Protein AF-A0A3E0TZS4-F1 (afdb_monomer)

Solvent-accessible surface area (backbone atoms only — not comparable to full-atom values): 6288 Å² total; per-residue (Å²): 99,30,37,34,37,44,27,25,54,72,59,55,39,90,88,15,68,65,56,54,51,42,74,77,33,94,75,47,48,69,47,73,51,48,46,62,90,61,53,58,61,57,46,39,59,64,45,44,56,55,62,71,73,48,84,40,50,31,39,35,39,37,58,39,62,57,55,69,70,67,77,52,57,72,66,58,50,52,50,21,49,51,52,38,44,51,54,33,48,73,70,76,24,46,68,41,80,47,76,57,81,61,79,87,55,71,77,72,92,123

Foldseek 3Di:
DEEEELEEPQQPDDVHVQVVVCVVDPPYHYDYDYYHPDDLQVSLVVCLVVLQPDPGQEYEYHCLVVVVVVPDDPVSNVVSVVSSCVSNVVNNHHYHYDNDPPPVDDPPPD

Sequence (110 aa):
MEVLFLGLSVTEQRDSYVQFLGELTHNIKFNSVAVGGIHPNVASVLFFREISSSTADIVVIEWSTSAFRNWFSRKQYIHALLLAIGHIVRFGKVPVILDLPRLDVCPSED

Nearest PDB structures (foldseek):
  1jrl-assembly1_A  TM=8.583E-01  e=1.097E-04  Escherichia coli
  5tic-assembly1_A  TM=8.711E-01  e=1.730E-04  Escherichia coli
  1j00-assembly1_A  TM=8.158E-01  e=1.970E-04  Escherichia coli
  3hp4-assembly1_A  TM=8.394E-01  e=4.897E-04  Pseudoalteromonas sp. 643A
  4jgg-assembly2_B  TM=8.469E-01  e=1.387E-03  Pseudomonas aeruginosa PAO1

Organism: NCBI:txid1655234

Secondary structure (DSSP, 8-state):
-EEEEEESHHHHSTT-HHHHHHHH-SS-EEEEEE-TT--HHHHHHHHHHHHHH---SEEEE--HHHHHTT-S-HHHHHHHHHHHHHHHHHTT-EEEE-----TTS-----

Radius of gyration: 14.02 Å; Cα contacts (8 Å, |Δi|>4): 169; chains: 1; bounding box: 34×24×42 Å

Structure (mmCIF, N/CA/C/O backbone):
data_AF-A0A3E0TZS4-F1
#
_entry.id   AF-A0A3E0TZS4-F1
#
loop_
_atom_site.group_PDB
_atom_site.id
_atom_site.type_symbol
_atom_site.label_atom_id
_atom_site.label_alt_id
_atom_site.label_comp_id
_atom_site.label_asym_id
_atom_site.label_entity_id
_atom_site.label_seq_id
_atom_site.pdbx_PDB_ins_code
_atom_site.Cartn_x
_atom_site.Cartn_y
_atom_site.Cartn_z
_atom_site.occupancy
_atom_site.B_iso_or_equiv
_atom_site.auth_seq_id
_atom_site.auth_comp_id
_atom_site.auth_asym_id
_atom_site.auth_atom_id
_atom_site.pdbx_PDB_model_num
ATOM 1 N N . MET A 1 1 ? -12.370 1.132 12.558 1.00 90.50 1 MET A N 1
ATOM 2 C CA . MET A 1 1 ? -11.314 0.454 11.788 1.00 90.50 1 MET A CA 1
ATOM 3 C C . MET A 1 1 ? -10.682 1.478 10.871 1.00 90.50 1 MET A C 1
ATOM 5 O O . MET A 1 1 ? -11.415 2.225 10.223 1.00 90.50 1 MET A O 1
ATOM 9 N N . GLU A 1 2 ? -9.359 1.541 10.847 1.00 95.44 2 GLU A N 1
ATOM 10 C CA . GLU A 1 2 ? -8.609 2.468 10.002 1.00 95.44 2 GLU A CA 1
ATOM 11 C C . GLU A 1 2 ? -7.636 1.703 9.103 1.00 95.44 2 GLU A C 1
ATOM 13 O O . GLU A 1 2 ? -6.984 0.749 9.527 1.00 95.44 2 GLU A O 1
ATOM 18 N N . VAL A 1 3 ? -7.573 2.110 7.839 1.00 96.31 3 VAL A N 1
ATOM 19 C CA . VAL A 1 3 ? -6.775 1.459 6.803 1.00 96.31 3 VAL A CA 1
ATOM 20 C C . VAL A 1 3 ? -5.838 2.496 6.196 1.00 96.31 3 VAL A C 1
ATOM 22 O O . VAL A 1 3 ? -6.267 3.583 5.805 1.00 96.31 3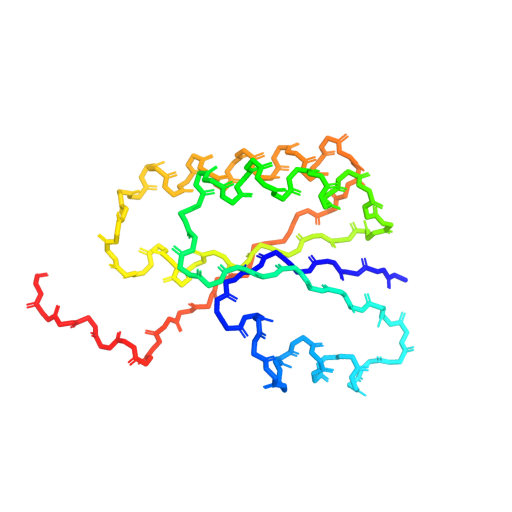 VAL A O 1
ATOM 25 N N . LEU A 1 4 ? -4.553 2.159 6.120 1.00 95.12 4 LEU A N 1
ATOM 26 C CA . LEU A 1 4 ? -3.519 2.975 5.493 1.00 95.12 4 LEU A CA 1
ATOM 27 C C . LEU A 1 4 ? -3.089 2.340 4.172 1.00 95.12 4 LEU A C 1
ATOM 29 O O . LEU A 1 4 ? -2.581 1.224 4.164 1.00 95.12 4 LEU A O 1
ATOM 33 N N . PHE A 1 5 ? -3.227 3.063 3.069 1.00 93.56 5 PHE A N 1
ATOM 34 C CA . PHE A 1 5 ? -2.666 2.684 1.778 1.00 93.56 5 PHE A CA 1
ATOM 35 C C . PHE A 1 5 ? -1.262 3.266 1.617 1.00 93.56 5 PHE A C 1
ATOM 37 O O . PHE A 1 5 ? -1.062 4.471 1.758 1.00 93.56 5 PHE A O 1
ATOM 44 N N . LEU A 1 6 ? -0.300 2.407 1.295 1.00 91.12 6 LEU A N 1
ATOM 45 C CA . LEU A 1 6 ? 1.056 2.755 0.890 1.00 91.12 6 LEU A CA 1
ATOM 46 C C . LEU A 1 6 ? 1.190 2.448 -0.596 1.00 91.12 6 LEU A C 1
ATOM 48 O O . LEU A 1 6 ? 1.382 1.292 -0.981 1.00 91.12 6 LEU A O 1
ATOM 52 N N . GLY A 1 7 ? 1.065 3.474 -1.427 1.00 87.81 7 GLY A N 1
ATOM 53 C CA . GLY A 1 7 ? 0.966 3.294 -2.872 1.00 87.81 7 GLY A CA 1
ATOM 54 C C . GLY A 1 7 ? 1.894 4.182 -3.683 1.00 87.81 7 GLY A C 1
ATOM 55 O O . GLY A 1 7 ? 2.788 4.854 -3.163 1.00 87.81 7 GLY A O 1
ATOM 56 N N . LEU A 1 8 ? 1.676 4.163 -4.994 1.00 80.44 8 LEU A N 1
ATOM 57 C CA . LEU A 1 8 ? 2.419 4.962 -5.971 1.00 80.44 8 LEU A CA 1
ATOM 58 C C . LEU A 1 8 ? 1.471 5.947 -6.667 1.00 80.44 8 LEU A C 1
ATOM 60 O O . LEU A 1 8 ? 0.451 6.344 -6.116 1.00 80.44 8 LEU A O 1
ATOM 64 N N . SER A 1 9 ? 1.761 6.298 -7.920 1.00 72.69 9 SER A N 1
ATOM 65 C CA . SER A 1 9 ? 0.996 7.267 -8.707 1.00 72.69 9 SER A CA 1
ATOM 66 C C . SER A 1 9 ? -0.513 6.998 -8.772 1.00 72.69 9 SER A C 1
ATOM 68 O O . SER A 1 9 ? -1.271 7.952 -8.831 1.00 72.69 9 SER A O 1
ATOM 70 N N . VAL A 1 10 ? -0.969 5.738 -8.764 1.00 71.06 10 VAL A N 1
ATOM 71 C CA . VAL A 1 10 ? -2.412 5.404 -8.820 1.00 71.06 10 VAL A CA 1
ATOM 72 C C . VAL A 1 10 ? -3.114 5.741 -7.502 1.00 71.06 10 VAL A C 1
ATOM 74 O O . VAL A 1 10 ? -4.267 6.161 -7.484 1.00 71.06 10 VAL A O 1
ATOM 77 N N . THR A 1 11 ? -2.394 5.596 -6.394 1.00 72.38 11 THR A N 1
ATOM 78 C CA . THR A 1 11 ? -2.885 5.914 -5.053 1.00 72.38 11 THR A CA 1
ATOM 79 C C . THR A 1 11 ? -2.824 7.429 -4.768 1.00 72.38 11 THR A C 1
ATOM 81 O O . THR A 1 11 ? -3.615 7.930 -3.977 1.00 72.38 11 THR A O 1
ATOM 84 N N . GLU A 1 12 ? -1.934 8.172 -5.441 1.00 71.31 12 GLU A N 1
ATOM 85 C CA . GLU A 1 12 ? -1.722 9.626 -5.269 1.00 71.31 12 GLU A CA 1
ATOM 86 C C . GLU A 1 12 ? -2.753 10.517 -5.997 1.00 71.31 12 GLU A C 1
ATOM 88 O O . GLU A 1 12 ? -2.853 11.708 -5.711 1.00 71.31 12 GLU A O 1
ATOM 93 N N . GLN A 1 13 ? -3.507 9.981 -6.961 1.00 68.25 13 GLN A N 1
ATOM 94 C CA . GLN A 1 13 ? -4.357 10.793 -7.840 1.00 68.25 13 GLN A CA 1
ATOM 95 C C . GLN A 1 13 ? -5.469 11.558 -7.097 1.00 68.25 13 GLN A C 1
ATOM 97 O O . GLN A 1 13 ? -6.067 11.068 -6.140 1.00 68.25 13 GLN A O 1
ATOM 102 N N . ARG A 1 14 ? -5.787 12.766 -7.590 1.00 59.69 14 ARG A N 1
ATOM 103 C CA . ARG A 1 14 ? -7.065 13.436 -7.294 1.00 59.69 14 ARG A CA 1
ATOM 104 C C . ARG A 1 14 ? -8.182 12.511 -7.784 1.00 59.69 14 ARG A C 1
ATOM 106 O O . ARG A 1 14 ? -8.077 12.022 -8.905 1.00 59.69 14 ARG A O 1
ATOM 113 N N . ASP A 1 15 ? -9.183 12.253 -6.947 1.00 69.44 15 ASP A N 1
ATOM 114 C CA . ASP A 1 15 ? -10.221 11.238 -7.187 1.00 69.44 15 ASP A CA 1
ATO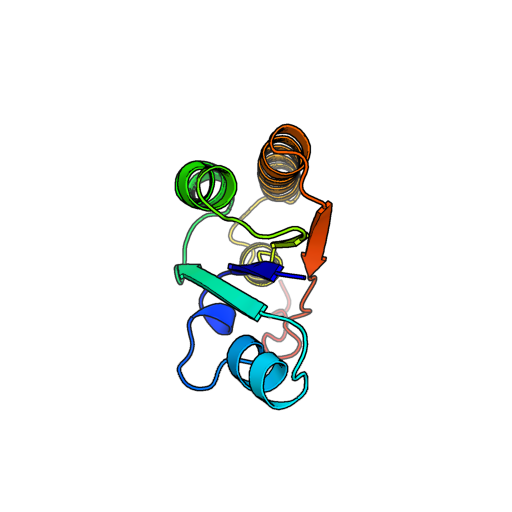M 115 C C . ASP A 1 15 ? -9.670 9.798 -7.237 1.00 69.44 15 ASP A C 1
ATOM 117 O O . ASP A 1 15 ? -10.098 8.966 -8.039 1.00 69.44 15 ASP A O 1
ATOM 121 N N . SER A 1 16 ? -8.690 9.483 -6.379 1.00 78.38 16 SER A N 1
ATOM 122 C CA . SER A 1 16 ? -8.167 8.118 -6.273 1.00 78.38 16 SER A CA 1
ATOM 123 C C . SER A 1 16 ? -9.240 7.127 -5.815 1.00 78.38 16 SER A C 1
ATOM 125 O O . SER A 1 16 ? -10.199 7.462 -5.114 1.00 78.38 16 SER A O 1
ATOM 127 N N . TYR A 1 17 ? -9.026 5.850 -6.136 1.00 84.38 17 TYR A N 1
ATOM 128 C CA . TYR A 1 17 ? -9.889 4.765 -5.667 1.00 84.38 17 TYR A CA 1
ATOM 129 C C . TYR A 1 17 ? -9.998 4.719 -4.130 1.00 84.38 17 TYR A C 1
ATOM 131 O O . TYR A 1 17 ? -11.018 4.286 -3.606 1.00 84.38 17 TYR A O 1
ATOM 139 N N . VAL A 1 18 ? -8.983 5.197 -3.397 1.00 87.62 18 VAL A N 1
ATOM 140 C CA . VAL A 1 18 ? -9.002 5.292 -1.926 1.00 87.62 18 VAL A CA 1
ATOM 141 C C . VAL A 1 18 ? -10.052 6.305 -1.464 1.00 87.62 18 VAL A C 1
ATOM 143 O O . VAL A 1 18 ? -10.799 6.025 -0.526 1.00 87.62 18 VAL A O 1
ATOM 146 N N . GLN A 1 19 ? -10.153 7.455 -2.134 1.00 84.38 19 GLN A N 1
ATOM 147 C CA . GLN A 1 19 ? -11.181 8.451 -1.834 1.00 84.38 19 GLN A CA 1
ATOM 148 C C . GLN A 1 19 ? -12.580 7.884 -2.101 1.00 84.38 19 GLN A C 1
ATOM 150 O O . GLN A 1 19 ? -13.450 7.969 -1.236 1.00 84.38 19 GLN A O 1
ATOM 155 N N . PHE A 1 20 ? -12.762 7.211 -3.241 1.00 87.75 20 PHE A N 1
ATOM 156 C CA . PHE A 1 20 ? -14.028 6.564 -3.589 1.00 87.75 20 PHE A CA 1
ATOM 157 C C . PHE A 1 20 ? -14.432 5.466 -2.586 1.00 87.75 20 PHE A C 1
ATOM 159 O O . PHE A 1 20 ? -15.600 5.349 -2.221 1.00 87.75 20 PHE A O 1
ATOM 166 N N . LEU A 1 21 ? -13.473 4.692 -2.061 1.00 88.56 21 LEU A N 1
ATOM 167 C CA . LEU A 1 21 ? -13.738 3.735 -0.978 1.00 88.56 21 LEU A CA 1
ATOM 168 C C . LEU A 1 21 ? -14.261 4.429 0.290 1.00 88.56 21 LEU A C 1
ATOM 170 O O . LEU A 1 21 ? -15.160 3.902 0.949 1.00 88.56 21 LEU A O 1
ATOM 174 N N . GLY A 1 22 ? -13.738 5.612 0.618 1.00 88.06 22 GLY A N 1
ATOM 175 C CA . GLY A 1 22 ? -14.232 6.430 1.730 1.00 88.06 22 GLY A CA 1
ATOM 176 C C . GLY A 1 22 ? -15.664 6.925 1.538 1.00 88.06 22 GLY A C 1
ATOM 177 O O . GLY A 1 22 ? -16.405 7.031 2.510 1.00 88.06 22 GLY A O 1
ATOM 178 N N . GLU A 1 23 ? -16.083 7.171 0.299 1.00 88.44 23 GLU A N 1
ATOM 179 C CA . GLU A 1 23 ? -17.466 7.541 -0.020 1.00 88.44 23 GLU A CA 1
ATOM 180 C C . GLU A 1 23 ? -18.420 6.342 0.081 1.00 88.44 23 GLU A C 1
ATOM 182 O O . GLU A 1 23 ? -19.553 6.488 0.541 1.00 88.44 23 GLU A O 1
ATOM 187 N N . LEU A 1 24 ? -17.956 5.146 -0.301 1.00 90.75 24 LEU A N 1
ATOM 188 C CA . LEU A 1 24 ? -18.748 3.912 -0.272 1.00 90.75 24 LEU A CA 1
ATOM 189 C C . LEU A 1 24 ? -18.899 3.295 1.121 1.00 90.75 24 LEU A C 1
ATOM 191 O O . LEU A 1 24 ? -19.824 2.511 1.346 1.00 90.75 24 LEU A O 1
ATOM 195 N N . THR A 1 25 ? -17.992 3.591 2.052 1.00 88.31 25 THR A N 1
ATOM 196 C CA . THR A 1 25 ? -18.037 3.012 3.398 1.00 88.31 25 THR A CA 1
ATOM 197 C C . THR A 1 25 ? -18.059 4.098 4.465 1.00 88.31 25 THR A C 1
ATOM 199 O O . THR A 1 25 ? -17.166 4.931 4.543 1.00 88.31 25 THR A O 1
ATOM 202 N N . HIS A 1 26 ? -19.053 4.058 5.350 1.00 83.56 26 HIS A N 1
ATOM 203 C CA . HIS A 1 26 ? -19.220 5.090 6.380 1.00 83.56 26 HIS A CA 1
ATOM 204 C C . HIS A 1 26 ? -18.515 4.774 7.712 1.00 83.56 26 HIS A C 1
ATOM 206 O O . HIS A 1 26 ? -18.381 5.649 8.561 1.00 83.56 26 HIS A O 1
ATOM 212 N N . ASN A 1 27 ? -18.043 3.535 7.902 1.00 89.62 27 ASN A N 1
ATOM 213 C CA . ASN A 1 27 ? -17.508 3.047 9.185 1.00 89.62 27 ASN A CA 1
ATOM 214 C C . ASN A 1 27 ? -15.996 2.762 9.154 1.00 89.62 27 ASN A C 1
ATOM 216 O O . ASN A 1 27 ? -15.425 2.300 10.148 1.00 89.62 27 ASN A O 1
ATOM 220 N N . ILE A 1 28 ? -15.357 2.978 8.003 1.00 93.06 28 ILE A N 1
ATOM 221 C CA . ILE A 1 28 ? -13.942 2.688 7.781 1.00 93.06 28 ILE A CA 1
ATOM 222 C C . ILE A 1 28 ? -13.257 3.992 7.406 1.00 93.06 28 ILE A C 1
ATOM 224 O O . ILE A 1 28 ? -13.665 4.676 6.472 1.00 93.06 28 ILE A O 1
ATOM 228 N N . LYS A 1 29 ? -12.207 4.338 8.149 1.00 92.75 29 LYS A N 1
ATOM 229 C CA . LYS A 1 29 ? -11.373 5.491 7.827 1.00 92.75 29 LYS A CA 1
ATOM 230 C C . LYS A 1 29 ? -10.246 5.038 6.908 1.00 92.75 29 LYS A C 1
ATOM 232 O O . LYS A 1 29 ? -9.449 4.186 7.295 1.00 92.75 29 LYS A O 1
ATOM 237 N N . PHE A 1 30 ? -10.167 5.621 5.721 1.00 92.81 30 PHE A N 1
ATOM 238 C CA . PHE A 1 30 ? -9.077 5.373 4.785 1.00 92.81 30 PHE A CA 1
ATOM 239 C C . PHE A 1 30 ? -8.117 6.555 4.767 1.00 92.81 30 PHE A C 1
ATOM 241 O O . PHE A 1 30 ? -8.538 7.702 4.646 1.00 92.81 30 PHE A O 1
ATOM 248 N N . ASN A 1 31 ? -6.824 6.266 4.862 1.00 91.62 31 ASN A N 1
ATOM 249 C CA . ASN A 1 31 ? -5.763 7.229 4.596 1.00 91.62 31 ASN A CA 1
ATOM 250 C C . ASN A 1 31 ? -4.835 6.639 3.546 1.00 91.62 31 ASN A C 1
ATOM 252 O O . ASN A 1 31 ? -4.694 5.421 3.441 1.00 91.62 31 ASN A O 1
ATOM 256 N N . SER A 1 32 ? -4.153 7.500 2.810 1.00 91.12 32 SER A N 1
ATOM 257 C CA . SER A 1 32 ? -3.189 7.079 1.807 1.00 91.12 32 SER A CA 1
ATOM 258 C C . SER A 1 32 ? -1.945 7.940 1.877 1.00 91.12 32 SER A C 1
ATOM 260 O O . SER A 1 32 ? -2.034 9.164 1.951 1.00 91.12 32 SER A O 1
ATOM 262 N N . VAL A 1 33 ? -0.790 7.293 1.790 1.00 89.81 33 VAL A N 1
ATOM 263 C CA . VAL A 1 33 ? 0.479 7.940 1.486 1.00 89.81 33 VAL A CA 1
ATOM 264 C C . VAL A 1 33 ? 0.981 7.321 0.196 1.00 89.81 33 VAL A C 1
ATOM 266 O O . VAL A 1 33 ? 1.111 6.101 0.074 1.00 89.81 33 VAL A O 1
ATOM 269 N N . ALA A 1 34 ? 1.231 8.173 -0.786 1.00 86.88 34 ALA A N 1
AT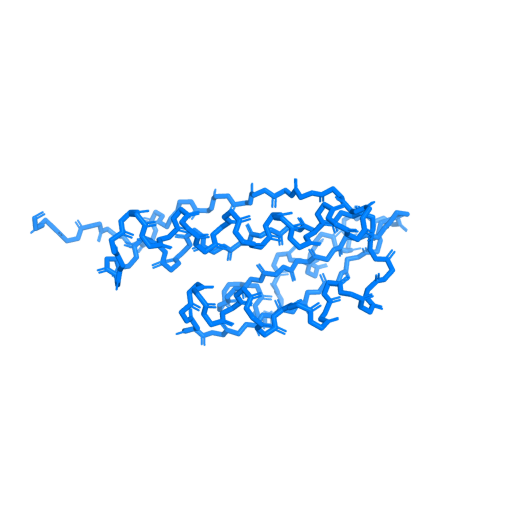OM 270 C CA . ALA A 1 34 ? 1.638 7.743 -2.102 1.00 86.88 34 ALA A CA 1
ATOM 271 C C . ALA A 1 34 ? 2.753 8.629 -2.635 1.00 86.88 34 ALA A C 1
ATOM 273 O O . ALA A 1 34 ? 2.760 9.836 -2.402 1.00 86.88 34 ALA A O 1
ATOM 274 N N . VAL A 1 35 ? 3.707 8.006 -3.324 1.00 83.56 35 VAL A N 1
ATOM 275 C CA . VAL A 1 35 ? 4.810 8.711 -3.979 1.00 83.56 35 VAL A CA 1
ATOM 276 C C . VAL A 1 35 ? 4.965 8.147 -5.384 1.00 83.56 35 VAL A C 1
ATOM 278 O O . VAL A 1 35 ? 5.377 6.999 -5.565 1.00 83.56 35 VAL A O 1
ATOM 281 N N . GLY A 1 36 ? 4.623 8.933 -6.402 1.00 79.94 36 GLY A N 1
ATOM 282 C CA . GLY A 1 36 ? 4.820 8.538 -7.791 1.00 79.94 36 GLY A CA 1
ATOM 283 C C . GLY A 1 36 ? 6.284 8.234 -8.137 1.00 79.94 36 GLY A C 1
ATOM 284 O O . GLY A 1 36 ? 7.197 8.961 -7.759 1.00 79.94 36 GLY A O 1
ATOM 285 N N . GLY A 1 37 ? 6.517 7.145 -8.880 1.00 74.50 37 GLY A N 1
ATOM 286 C CA . GLY A 1 37 ? 7.843 6.797 -9.414 1.00 74.50 37 GLY A CA 1
ATOM 287 C C . GLY A 1 37 ? 8.882 6.318 -8.390 1.00 74.50 37 GLY A C 1
ATOM 288 O O . GLY A 1 37 ? 10.034 6.101 -8.763 1.00 74.50 37 GLY A O 1
ATOM 289 N N . ILE A 1 38 ? 8.511 6.129 -7.120 1.00 77.81 38 ILE A N 1
ATOM 290 C CA . ILE A 1 38 ? 9.448 5.671 -6.089 1.00 77.81 38 ILE A CA 1
ATOM 291 C C . ILE A 1 38 ? 9.854 4.201 -6.277 1.00 77.81 38 ILE A C 1
ATOM 293 O O . ILE A 1 38 ? 9.051 3.336 -6.631 1.00 77.81 38 ILE A O 1
ATOM 297 N N . HIS A 1 39 ? 11.120 3.905 -5.984 1.00 78.44 39 HIS A N 1
ATOM 298 C CA . HIS A 1 39 ? 11.643 2.542 -5.951 1.00 78.44 39 HIS A CA 1
ATOM 299 C C . HIS A 1 39 ? 11.114 1.786 -4.707 1.00 78.44 39 HIS A C 1
ATOM 301 O O . HIS A 1 39 ? 11.243 2.313 -3.602 1.00 78.44 39 HIS A O 1
ATOM 307 N N . PRO A 1 40 ? 10.656 0.518 -4.810 1.00 78.62 40 PRO A N 1
ATOM 308 C CA . PRO A 1 40 ? 10.165 -0.278 -3.671 1.00 78.62 40 PRO A CA 1
ATOM 309 C C . PRO A 1 40 ? 11.092 -0.333 -2.439 1.00 78.62 40 PRO A C 1
ATOM 311 O O . PRO A 1 40 ? 10.648 -0.119 -1.317 1.00 78.62 40 PRO A O 1
ATOM 314 N N . ASN A 1 41 ? 12.402 -0.552 -2.618 1.00 79.62 41 ASN A N 1
ATOM 315 C CA . ASN A 1 41 ? 13.379 -0.454 -1.523 1.00 79.62 41 ASN A CA 1
ATOM 316 C C . ASN A 1 41 ? 13.360 0.913 -0.814 1.00 79.62 41 ASN A C 1
ATOM 318 O O . ASN A 1 41 ? 13.400 0.967 0.409 1.00 79.62 41 ASN A O 1
ATOM 322 N N . VAL A 1 42 ? 13.269 2.017 -1.559 1.00 82.31 42 VAL A N 1
ATOM 323 C CA . VAL A 1 42 ? 13.218 3.365 -0.970 1.00 82.31 42 VAL A CA 1
ATOM 324 C C . VAL A 1 42 ? 11.877 3.577 -0.268 1.00 82.31 42 VAL A C 1
ATOM 326 O O . VAL A 1 42 ? 11.848 4.061 0.860 1.00 82.31 42 VAL A O 1
ATOM 329 N N . ALA A 1 43 ? 10.782 3.128 -0.885 1.00 82.81 43 ALA A N 1
ATOM 330 C CA . ALA A 1 43 ? 9.449 3.133 -0.294 1.00 82.81 43 ALA A CA 1
ATOM 331 C C . ALA A 1 43 ? 9.414 2.400 1.057 1.00 82.81 43 ALA A C 1
ATOM 333 O O . ALA A 1 43 ? 8.883 2.940 2.024 1.00 82.81 43 ALA A O 1
ATOM 334 N N . SER A 1 44 ? 10.050 1.227 1.169 1.00 79.88 44 SER A N 1
ATOM 335 C CA . SER A 1 44 ? 10.102 0.474 2.434 1.00 79.88 44 SER A CA 1
ATOM 336 C C . SER A 1 44 ? 10.772 1.227 3.584 1.00 79.88 44 SER A C 1
ATOM 338 O O . SER A 1 44 ? 10.382 1.041 4.735 1.00 79.88 44 SER A O 1
ATOM 340 N N . VAL A 1 45 ? 11.718 2.120 3.280 1.00 83.56 45 VAL A N 1
ATOM 341 C CA . VAL A 1 45 ? 12.377 2.967 4.280 1.00 83.56 45 VAL A CA 1
ATOM 342 C C . VAL A 1 45 ? 11.548 4.217 4.569 1.00 83.56 45 VAL A C 1
ATOM 344 O O . VAL A 1 45 ? 11.331 4.546 5.732 1.00 83.56 45 VAL A O 1
ATOM 347 N N . LEU A 1 46 ? 11.055 4.908 3.536 1.00 83.25 46 LEU A N 1
ATOM 348 C CA . LEU A 1 46 ? 10.284 6.145 3.712 1.00 83.25 46 LEU A CA 1
ATOM 349 C C . LEU A 1 46 ? 8.978 5.908 4.467 1.00 83.25 46 LEU A C 1
ATOM 351 O O . LEU A 1 46 ? 8.645 6.657 5.386 1.00 83.25 46 LEU A O 1
ATOM 355 N N . PHE A 1 47 ? 8.263 4.838 4.129 1.00 85.25 47 PHE A N 1
ATOM 356 C CA . PHE A 1 47 ? 6.983 4.539 4.755 1.00 85.25 47 PHE A CA 1
ATOM 357 C C . PHE A 1 47 ? 7.118 3.957 6.162 1.00 85.25 47 PHE A C 1
ATOM 359 O O . PHE A 1 47 ? 6.109 3.810 6.845 1.00 85.25 47 PHE A O 1
ATOM 366 N N . PHE A 1 48 ? 8.336 3.693 6.653 1.00 86.56 48 PHE A N 1
ATOM 367 C CA . PHE A 1 48 ? 8.543 3.266 8.037 1.00 86.56 48 PHE A CA 1
ATOM 368 C C . PHE A 1 48 ? 7.9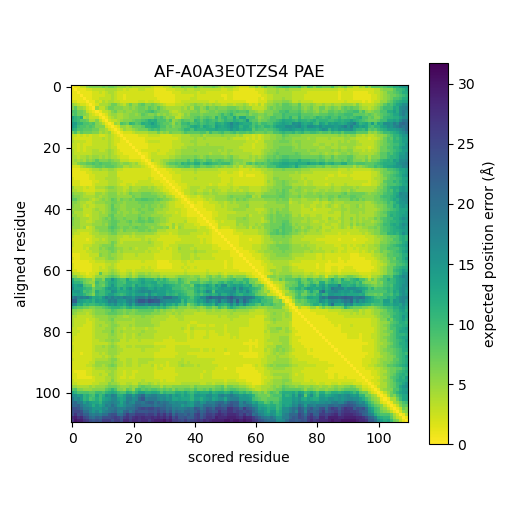38 4.258 9.034 1.00 86.56 48 PHE A C 1
ATOM 370 O O . PHE A 1 48 ? 7.241 3.854 9.966 1.00 86.56 48 PHE A O 1
ATOM 377 N N . ARG A 1 49 ? 8.173 5.559 8.816 1.00 88.00 49 ARG A N 1
ATOM 378 C CA . ARG A 1 49 ? 7.625 6.609 9.678 1.00 88.00 49 ARG A CA 1
ATOM 379 C C . ARG A 1 49 ? 6.102 6.568 9.658 1.00 88.00 49 ARG A C 1
ATOM 381 O O . ARG A 1 49 ? 5.510 6.476 10.728 1.00 88.00 49 ARG A O 1
ATOM 388 N N . GLU A 1 50 ? 5.510 6.522 8.469 1.00 91.38 50 GLU A N 1
ATOM 389 C CA . GLU A 1 50 ? 4.057 6.474 8.277 1.00 91.38 50 GLU A CA 1
ATOM 390 C C . GLU A 1 50 ? 3.425 5.255 8.954 1.00 91.38 50 GLU A C 1
ATOM 392 O O . GLU A 1 50 ? 2.455 5.390 9.696 1.00 91.38 50 GLU A O 1
ATOM 397 N N . ILE A 1 51 ? 4.019 4.068 8.796 1.00 91.62 51 ILE A N 1
ATOM 398 C CA . ILE A 1 51 ? 3.565 2.843 9.469 1.00 91.62 51 ILE A CA 1
ATOM 399 C C . ILE A 1 51 ? 3.659 3.002 10.993 1.00 91.62 51 ILE A C 1
ATOM 401 O O . ILE A 1 51 ? 2.754 2.576 11.711 1.00 91.62 51 ILE A O 1
ATOM 405 N N . SER A 1 52 ? 4.743 3.592 11.503 1.00 91.69 52 SER A N 1
ATOM 406 C CA . SER A 1 52 ? 4.977 3.718 12.946 1.00 91.69 52 SER A CA 1
ATOM 407 C C . SER A 1 52 ? 4.065 4.742 13.629 1.00 91.69 52 SER A C 1
ATOM 409 O O . SER A 1 52 ? 3.634 4.505 14.754 1.00 91.69 52 SER A O 1
ATOM 411 N N . SER A 1 53 ? 3.738 5.852 12.958 1.00 92.06 53 SER A N 1
ATOM 412 C CA . SER A 1 53 ? 2.897 6.923 13.506 1.00 92.06 53 SER A CA 1
ATOM 413 C C . SER A 1 53 ? 1.412 6.762 13.195 1.00 92.06 53 SER A C 1
ATOM 415 O O . SER A 1 53 ? 0.593 7.483 13.757 1.00 92.06 53 SER A O 1
ATOM 417 N N . SER A 1 54 ? 1.054 5.851 12.290 1.00 93.12 54 SER A N 1
ATOM 418 C CA . SER A 1 54 ? -0.336 5.612 11.919 1.00 93.12 54 SER A CA 1
ATOM 419 C C . SER A 1 54 ? -1.099 4.834 12.993 1.00 93.12 54 SER A C 1
ATOM 421 O O . SER A 1 54 ? -0.604 3.848 13.550 1.00 93.12 54 SER A O 1
ATOM 423 N N . THR A 1 55 ? -2.348 5.250 13.204 1.00 94.81 55 THR A N 1
ATOM 424 C CA . THR A 1 55 ? -3.381 4.561 13.989 1.00 94.81 55 THR A CA 1
ATOM 425 C C . THR A 1 55 ? -4.090 3.451 13.208 1.00 94.81 55 THR A C 1
ATOM 427 O O . THR A 1 55 ? -4.995 2.825 13.747 1.00 94.81 55 THR A O 1
ATOM 430 N N . ALA A 1 56 ? -3.699 3.193 11.955 1.00 96.38 56 ALA A N 1
ATOM 431 C CA . ALA A 1 56 ? -4.326 2.179 11.116 1.00 96.38 56 ALA A CA 1
ATOM 432 C C . ALA A 1 56 ? -4.150 0.758 11.669 1.00 96.38 56 ALA A C 1
ATOM 434 O O . ALA A 1 56 ? -3.048 0.358 12.044 1.00 96.38 56 ALA A O 1
ATOM 435 N N . ASP A 1 57 ? -5.232 -0.015 11.627 1.00 96.56 57 ASP A N 1
ATOM 436 C CA . ASP A 1 57 ? -5.263 -1.441 11.964 1.00 96.56 57 ASP A CA 1
ATOM 437 C C . ASP A 1 57 ? -4.700 -2.286 10.810 1.00 96.56 57 ASP A C 1
ATOM 439 O O . ASP A 1 57 ? -4.061 -3.321 11.013 1.00 96.56 57 ASP A O 1
ATOM 443 N N . ILE A 1 58 ? -4.939 -1.826 9.578 1.00 97.31 58 ILE A N 1
ATOM 444 C CA . ILE A 1 58 ? -4.578 -2.504 8.333 1.00 97.31 58 ILE A CA 1
ATOM 445 C C . ILE A 1 58 ? -3.691 -1.579 7.504 1.00 97.31 58 ILE A C 1
ATOM 447 O O . ILE A 1 58 ? -3.988 -0.395 7.343 1.00 97.31 58 ILE A O 1
ATOM 451 N N . VAL A 1 59 ? -2.623 -2.130 6.930 1.00 96.69 59 VAL A N 1
ATOM 452 C CA . VAL A 1 59 ? -1.765 -1.423 5.976 1.00 96.69 59 VAL A CA 1
ATOM 453 C C . VAL A 1 59 ? -1.789 -2.158 4.645 1.00 96.69 59 VAL A C 1
ATOM 455 O O . VAL A 1 59 ? -1.362 -3.308 4.556 1.00 96.69 59 VAL A O 1
ATOM 458 N N . VAL A 1 60 ? -2.278 -1.483 3.611 1.00 94.56 60 VAL A N 1
ATOM 459 C CA . VAL A 1 60 ? -2.335 -1.983 2.240 1.00 94.56 60 VAL A CA 1
ATOM 460 C C . VAL A 1 60 ? -1.098 -1.514 1.481 1.00 94.56 60 VAL A C 1
ATOM 462 O O . VAL A 1 60 ? -0.815 -0.321 1.431 1.00 94.56 60 VAL A O 1
ATOM 465 N N . ILE A 1 61 ? -0.370 -2.442 0.867 1.00 91.75 61 ILE A N 1
ATOM 466 C CA . ILE A 1 61 ? 0.796 -2.174 0.024 1.00 91.75 61 ILE A CA 1
ATOM 467 C C . ILE A 1 61 ? 0.372 -2.285 -1.446 1.00 91.75 61 ILE A C 1
ATOM 469 O O . ILE A 1 61 ? 0.089 -3.384 -1.921 1.00 91.75 61 ILE A O 1
ATOM 473 N N . GLU A 1 62 ? 0.371 -1.166 -2.171 1.00 88.31 62 GLU A N 1
ATOM 474 C CA . GLU A 1 62 ? 0.103 -1.087 -3.618 1.00 88.31 62 GLU A CA 1
ATOM 475 C C . GLU A 1 62 ? 1.402 -0.744 -4.361 1.00 88.31 62 GLU A C 1
ATOM 477 O O . GLU A 1 62 ? 1.625 0.384 -4.787 1.00 88.31 62 GLU A O 1
ATOM 482 N N . TRP A 1 63 ? 2.334 -1.698 -4.447 1.00 81.81 63 TRP A N 1
ATOM 483 C CA . TRP A 1 63 ? 3.622 -1.514 -5.157 1.00 81.81 63 TRP A CA 1
ATOM 484 C C . TRP A 1 63 ? 3.748 -2.385 -6.411 1.00 81.81 63 TRP A C 1
ATOM 486 O O . TRP A 1 63 ? 4.781 -2.420 -7.076 1.00 81.81 63 TRP A O 1
ATOM 496 N N . SER A 1 64 ? 2.698 -3.125 -6.727 1.00 69.19 64 SER A N 1
ATOM 497 C CA . SER A 1 64 ? 2.577 -4.029 -7.872 1.00 69.19 64 SER A CA 1
ATOM 498 C C . SER A 1 64 ? 2.793 -3.302 -9.205 1.00 69.19 64 SER A C 1
ATOM 500 O O . SER A 1 64 ? 3.522 -3.791 -10.070 1.00 69.19 64 SER A O 1
ATOM 502 N N . THR A 1 65 ? 2.316 -2.060 -9.322 1.00 67.38 65 THR A N 1
ATOM 503 C CA . THR A 1 65 ? 2.530 -1.217 -10.508 1.00 67.38 65 THR A CA 1
ATOM 504 C C . THR A 1 65 ? 4.015 -0.934 -10.800 1.00 67.38 65 THR A C 1
ATOM 506 O O . THR A 1 65 ? 4.409 -0.878 -11.967 1.00 67.38 65 THR A O 1
ATOM 509 N N . SER A 1 66 ? 4.870 -0.761 -9.780 1.00 61.56 66 SER A N 1
ATOM 510 C CA . SER A 1 66 ? 6.314 -0.549 -10.001 1.00 61.56 66 SER A CA 1
ATOM 511 C C . SER A 1 66 ? 7.049 -1.843 -10.350 1.00 61.56 66 SER A C 1
ATOM 513 O O . SER A 1 66 ? 7.994 -1.796 -11.134 1.00 61.56 66 SER A O 1
ATOM 515 N N . ALA A 1 67 ? 6.599 -2.996 -9.847 1.00 57.34 67 ALA A N 1
ATOM 516 C CA . ALA A 1 67 ? 7.128 -4.298 -10.258 1.00 57.34 67 ALA A CA 1
ATOM 517 C C . ALA A 1 67 ? 6.838 -4.611 -11.736 1.00 57.34 67 ALA A C 1
ATOM 519 O O . ALA A 1 67 ? 7.680 -5.202 -12.407 1.00 57.34 67 ALA A O 1
ATOM 520 N N . PHE A 1 68 ? 5.680 -4.177 -12.247 1.00 59.62 68 PHE A N 1
ATOM 521 C CA . PHE A 1 68 ? 5.244 -4.442 -13.621 1.00 59.62 68 PHE A CA 1
ATOM 522 C C . PHE A 1 68 ? 6.042 -3.674 -14.687 1.00 59.62 68 PHE A C 1
ATOM 524 O O . PHE A 1 68 ? 6.208 -4.152 -15.801 1.00 59.62 68 PHE A O 1
ATOM 531 N N . ARG A 1 69 ? 6.581 -2.490 -14.371 1.00 61.78 69 ARG A N 1
ATOM 532 C CA . ARG A 1 69 ? 7.297 -1.644 -15.350 1.00 61.78 69 ARG A CA 1
ATOM 533 C C . ARG A 1 69 ? 8.720 -2.125 -15.689 1.00 61.78 69 ARG A C 1
ATOM 535 O O . ARG A 1 69 ? 9.510 -1.334 -16.192 1.00 61.78 69 ARG A O 1
ATOM 542 N N . ASN A 1 70 ? 9.068 -3.383 -15.392 1.00 59.06 70 ASN A N 1
ATOM 543 C CA . ASN A 1 70 ? 10.398 -3.983 -15.602 1.00 59.06 70 ASN A CA 1
ATOM 544 C C . ASN A 1 70 ? 11.574 -3.181 -15.013 1.00 59.06 70 ASN A C 1
ATOM 546 O O . ASN A 1 70 ? 12.732 -3.412 -15.350 1.00 59.06 70 ASN A O 1
ATOM 550 N N . TRP A 1 71 ? 11.314 -2.262 -14.082 1.00 58.38 71 TRP A N 1
ATOM 551 C CA . TRP A 1 71 ? 12.367 -1.480 -13.436 1.00 58.38 71 TRP A CA 1
ATOM 552 C C . TRP A 1 71 ? 13.211 -2.320 -12.466 1.00 58.38 71 TRP A C 1
ATOM 554 O O . TRP A 1 71 ? 14.279 -1.874 -12.048 1.00 58.38 71 TRP A O 1
ATOM 564 N N . PHE A 1 72 ? 12.751 -3.523 -12.091 1.00 67.81 72 PHE A N 1
ATOM 565 C CA . PHE A 1 72 ? 13.329 -4.300 -10.995 1.00 67.81 72 PHE A CA 1
ATOM 566 C C . PHE A 1 72 ? 13.378 -5.797 -11.282 1.00 67.81 72 PHE A C 1
ATOM 568 O O . PHE A 1 72 ? 12.481 -6.370 -11.899 1.00 67.81 72 PHE A O 1
ATOM 575 N N . SER A 1 73 ? 14.380 -6.467 -10.710 1.00 76.50 73 SER A N 1
ATOM 576 C CA . SER A 1 73 ? 14.341 -7.924 -10.615 1.00 76.50 73 SER A CA 1
ATOM 577 C C . SER A 1 73 ? 13.243 -8.361 -9.642 1.00 76.50 73 SER A C 1
ATOM 579 O O . SER A 1 73 ? 13.059 -7.770 -8.571 1.00 76.50 73 SER A O 1
ATOM 581 N N . ARG A 1 74 ? 12.573 -9.477 -9.951 1.00 78.31 74 ARG A N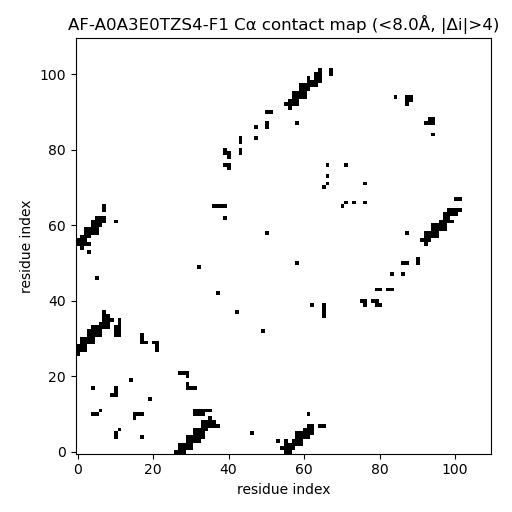 1
ATOM 582 C CA . ARG A 1 74 ? 11.593 -10.118 -9.054 1.00 78.31 74 ARG A CA 1
ATOM 583 C C . ARG A 1 74 ? 12.126 -10.282 -7.624 1.00 78.31 74 ARG A C 1
ATOM 585 O O . ARG A 1 74 ? 11.390 -10.096 -6.661 1.00 78.31 74 ARG A O 1
ATOM 592 N N . LYS A 1 75 ? 13.421 -10.587 -7.477 1.00 83.31 75 LYS A N 1
ATOM 593 C CA . LYS A 1 75 ? 14.087 -10.747 -6.177 1.00 83.31 75 LYS A CA 1
ATOM 594 C C . LYS A 1 75 ? 14.134 -9.443 -5.372 1.00 83.31 75 LYS A C 1
ATOM 596 O O . LYS A 1 75 ? 13.854 -9.475 -4.178 1.00 83.31 75 LYS A O 1
ATOM 601 N N . GLN A 1 76 ? 14.471 -8.316 -6.002 1.00 81.75 76 GLN A N 1
ATOM 602 C CA . GLN A 1 76 ? 14.499 -7.007 -5.333 1.00 81.75 76 GLN A CA 1
ATOM 603 C C . GLN A 1 76 ? 13.103 -6.577 -4.886 1.00 81.75 76 GLN A C 1
ATOM 605 O O . GLN A 1 76 ? 12.943 -6.101 -3.766 1.00 81.75 76 GLN A O 1
ATOM 610 N N . TYR A 1 77 ? 12.094 -6.794 -5.730 1.00 81.81 77 TYR A N 1
ATOM 611 C CA . TYR A 1 77 ? 10.709 -6.496 -5.381 1.00 81.81 77 TYR A CA 1
ATOM 612 C C . TYR A 1 77 ? 10.225 -7.317 -4.179 1.00 81.81 77 TYR A C 1
ATOM 614 O O . TYR A 1 77 ? 9.737 -6.750 -3.203 1.00 81.81 77 TYR A O 1
ATOM 622 N N . ILE A 1 78 ? 10.433 -8.639 -4.206 1.00 85.31 78 ILE A N 1
ATOM 623 C CA . ILE A 1 78 ? 10.077 -9.525 -3.086 1.00 85.31 78 ILE A CA 1
ATOM 624 C C . ILE A 1 78 ? 10.800 -9.095 -1.807 1.00 85.31 78 ILE A C 1
ATOM 626 O O . ILE A 1 78 ? 10.190 -9.056 -0.743 1.00 85.31 78 ILE A O 1
ATOM 630 N N . HIS A 1 79 ? 12.084 -8.742 -1.898 1.00 87.88 79 HIS A N 1
ATOM 631 C CA . HIS A 1 79 ? 12.841 -8.275 -0.742 1.00 87.88 79 HIS A CA 1
ATOM 632 C C . HIS A 1 79 ? 12.240 -6.995 -0.138 1.00 87.88 79 HIS A C 1
ATOM 634 O O . HIS A 1 79 ? 12.004 -6.949 1.067 1.00 87.88 79 HIS A O 1
ATOM 640 N N . ALA A 1 80 ? 11.924 -5.996 -0.968 1.00 86.50 80 ALA A N 1
ATOM 641 C CA . ALA A 1 80 ? 11.280 -4.761 -0.523 1.00 86.50 80 ALA A CA 1
ATOM 642 C C . ALA A 1 80 ? 9.921 -5.017 0.147 1.00 86.50 80 ALA A C 1
ATOM 644 O O . ALA A 1 80 ? 9.635 -4.453 1.204 1.00 86.50 80 ALA A O 1
ATOM 645 N N . LEU A 1 81 ? 9.099 -5.891 -0.445 1.00 88.06 81 LEU A N 1
ATOM 646 C CA . LEU A 1 81 ? 7.809 -6.283 0.122 1.00 88.06 81 LEU A CA 1
ATOM 647 C C . LEU A 1 81 ? 7.970 -6.930 1.497 1.00 88.06 81 LEU A C 1
ATOM 649 O O . LEU A 1 81 ? 7.275 -6.551 2.434 1.00 88.06 81 LEU A O 1
ATOM 653 N N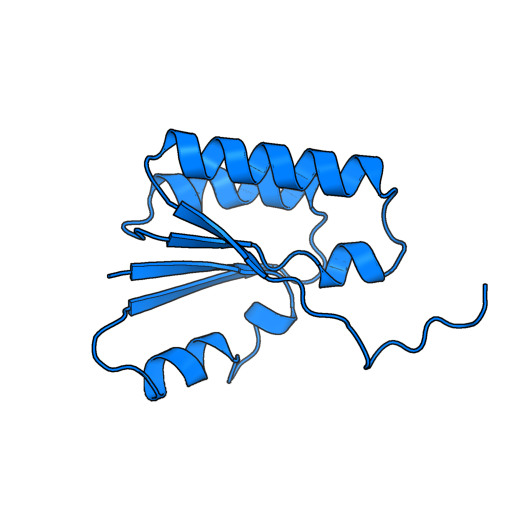 . LEU A 1 82 ? 8.892 -7.885 1.637 1.00 91.38 82 LEU A N 1
ATOM 654 C CA . LEU A 1 82 ? 9.123 -8.575 2.907 1.00 91.38 82 LEU A CA 1
ATOM 655 C C . LEU A 1 82 ? 9.598 -7.615 4.004 1.00 91.38 82 LEU A C 1
ATOM 657 O O . LEU A 1 82 ? 9.166 -7.750 5.148 1.00 91.38 82 LEU A O 1
ATOM 661 N N . LEU A 1 83 ? 10.430 -6.625 3.664 1.00 91.25 83 LEU A N 1
ATOM 662 C CA . LEU A 1 83 ? 10.825 -5.572 4.603 1.00 91.25 83 LEU A CA 1
ATOM 663 C C . LEU A 1 83 ? 9.617 -4.746 5.060 1.00 91.25 83 LEU A C 1
ATOM 665 O O . LEU A 1 83 ? 9.413 -4.566 6.260 1.00 91.25 83 LEU A O 1
ATOM 669 N N . ALA A 1 84 ? 8.783 -4.297 4.121 1.00 90.25 84 ALA A N 1
ATOM 670 C CA . ALA A 1 84 ? 7.576 -3.534 4.430 1.00 90.25 84 ALA A CA 1
ATOM 671 C C . ALA A 1 84 ? 6.606 -4.327 5.319 1.00 90.25 84 ALA A C 1
ATOM 673 O O . ALA A 1 84 ? 6.155 -3.828 6.34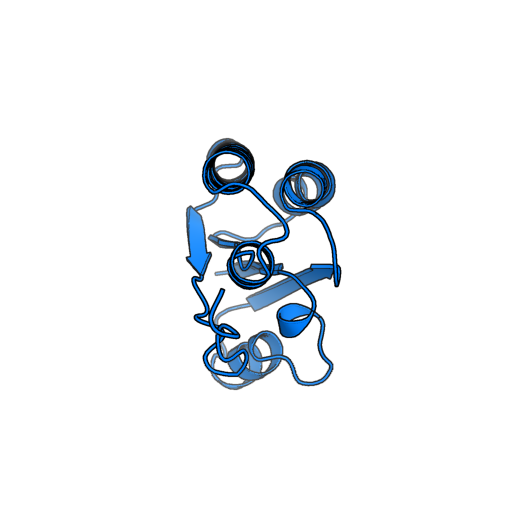9 1.00 90.25 84 ALA A O 1
ATOM 674 N N . ILE A 1 85 ? 6.351 -5.590 4.969 1.00 93.94 85 ILE A N 1
ATOM 675 C CA . ILE A 1 85 ? 5.520 -6.517 5.748 1.00 93.94 85 ILE A CA 1
ATOM 676 C C . ILE A 1 85 ? 6.087 -6.690 7.157 1.00 93.94 85 ILE A C 1
ATOM 6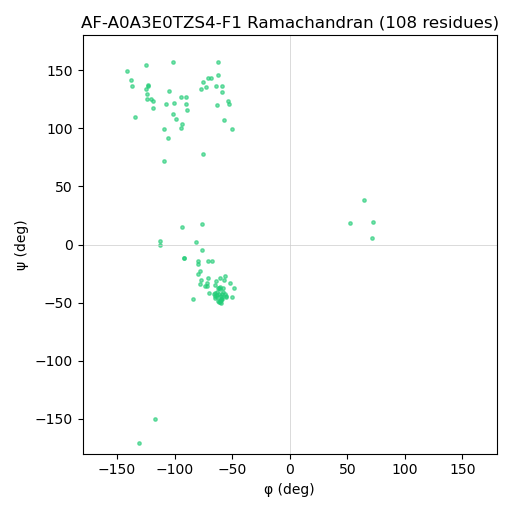78 O O . ILE A 1 85 ? 5.347 -6.578 8.132 1.00 93.94 85 ILE A O 1
ATOM 682 N N . GLY A 1 86 ? 7.399 -6.906 7.281 1.00 94.25 86 GLY A N 1
ATOM 683 C CA . GLY A 1 86 ? 8.069 -7.025 8.573 1.00 94.25 86 GLY A CA 1
ATOM 684 C C . GLY A 1 86 ? 7.877 -5.784 9.446 1.00 94.25 86 GLY A C 1
ATOM 685 O O . GLY A 1 86 ? 7.599 -5.910 10.638 1.00 94.25 86 GLY A O 1
ATOM 686 N N . HIS A 1 87 ? 7.955 -4.587 8.861 1.00 92.25 87 HIS A N 1
ATOM 687 C CA . HIS A 1 87 ? 7.672 -3.342 9.573 1.00 92.25 87 HIS A CA 1
ATOM 688 C C . HIS A 1 87 ? 6.211 -3.242 10.021 1.00 92.25 87 HIS A C 1
ATOM 690 O O . HIS A 1 87 ? 5.963 -2.931 11.182 1.00 92.25 87 HIS A O 1
ATOM 696 N N . ILE A 1 88 ? 5.253 -3.553 9.148 1.00 95.31 88 ILE A N 1
ATOM 697 C CA . ILE A 1 88 ? 3.816 -3.512 9.463 1.00 95.31 88 ILE A CA 1
ATOM 698 C C . ILE A 1 88 ? 3.487 -4.458 10.626 1.00 95.31 88 ILE A C 1
ATOM 700 O O . ILE A 1 88 ? 2.910 -4.031 11.628 1.00 95.31 88 ILE A O 1
ATOM 704 N N . VAL A 1 89 ? 3.932 -5.715 10.536 1.00 96.38 89 VAL A N 1
ATOM 705 C CA . VAL A 1 89 ? 3.703 -6.735 11.571 1.00 96.38 89 VAL A CA 1
ATOM 706 C C . VAL A 1 89 ? 4.373 -6.347 12.888 1.00 96.38 89 VAL A C 1
ATOM 708 O O . VAL A 1 89 ? 3.769 -6.487 13.949 1.00 96.38 89 VAL A O 1
ATOM 711 N N . ARG A 1 90 ? 5.595 -5.797 12.844 1.00 95.31 90 ARG A N 1
ATOM 712 C CA . ARG A 1 90 ? 6.311 -5.324 14.040 1.00 95.31 90 ARG A CA 1
ATOM 713 C C . ARG A 1 90 ? 5.525 -4.269 14.824 1.00 95.31 90 ARG A C 1
ATOM 715 O O . ARG A 1 90 ? 5.672 -4.203 16.041 1.00 95.31 90 ARG A O 1
ATOM 722 N N . PHE A 1 91 ? 4.712 -3.458 14.153 1.00 94.69 91 PHE A N 1
ATOM 723 C CA . PHE A 1 91 ? 3.859 -2.450 14.789 1.00 94.69 91 PHE A CA 1
ATOM 724 C C . PHE A 1 91 ? 2.438 -2.949 15.096 1.00 94.69 91 PHE A C 1
ATOM 726 O O . PHE A 1 91 ? 1.565 -2.129 15.374 1.00 94.69 91 PHE A O 1
ATOM 733 N N . GLY A 1 92 ? 2.201 -4.266 15.057 1.00 95.38 92 GLY A N 1
ATOM 734 C CA . GLY A 1 92 ? 0.919 -4.877 15.422 1.00 95.38 92 GLY A CA 1
ATOM 735 C C . GLY A 1 92 ? -0.200 -4.651 14.406 1.00 95.38 92 GLY A C 1
ATOM 736 O O . GLY A 1 92 ? -1.368 -4.772 14.761 1.00 95.38 92 GLY A O 1
ATOM 737 N N . LYS A 1 93 ? 0.144 -4.304 13.161 1.00 96.56 93 LYS A N 1
ATOM 738 C CA . LYS A 1 93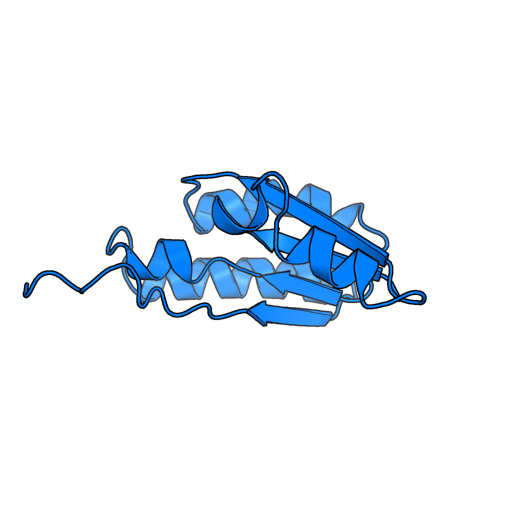 ? -0.810 -4.015 12.084 1.00 96.56 93 LYS A CA 1
ATOM 739 C C . LYS A 1 93 ? -0.944 -5.209 11.139 1.00 96.56 93 LYS A C 1
ATOM 741 O O . LYS A 1 93 ? -0.026 -6.024 11.023 1.00 96.56 93 LYS A O 1
ATOM 746 N N . VAL A 1 94 ? -2.064 -5.297 10.426 1.00 97.69 94 VAL A N 1
ATOM 747 C CA . VAL A 1 94 ? -2.311 -6.351 9.431 1.00 97.69 94 VAL A CA 1
ATOM 748 C C . VAL A 1 94 ? -1.798 -5.901 8.058 1.00 97.69 94 VAL A C 1
ATOM 750 O O . VAL A 1 94 ? -2.328 -4.935 7.505 1.00 97.69 94 VAL A O 1
ATOM 753 N N . PRO A 1 95 ? -0.787 -6.572 7.478 1.00 96.31 95 PRO A N 1
ATOM 754 C CA . PRO A 1 95 ? -0.343 -6.282 6.122 1.00 96.31 95 PRO A CA 1
ATOM 755 C C . PRO A 1 95 ? -1.311 -6.883 5.099 1.00 96.31 95 PRO A C 1
ATOM 757 O O . PRO A 1 95 ? -1.670 -8.057 5.177 1.00 96.31 95 PRO A O 1
ATOM 760 N N . VAL A 1 96 ? -1.679 -6.092 4.097 1.00 95.31 96 VAL A N 1
ATOM 761 C CA . VAL A 1 96 ? -2.432 -6.528 2.918 1.00 95.31 96 VAL A CA 1
ATOM 762 C C . VAL A 1 96 ? -1.638 -6.132 1.684 1.00 95.31 96 VAL A C 1
ATOM 764 O O . VAL A 1 96 ? -1.153 -5.009 1.590 1.00 95.31 96 VAL A O 1
ATOM 767 N N . ILE A 1 97 ? -1.491 -7.044 0.729 1.00 90.44 97 ILE A N 1
ATOM 768 C CA . ILE A 1 97 ? -0.861 -6.744 -0.558 1.00 90.44 97 ILE A CA 1
ATOM 769 C C . ILE A 1 97 ? -1.982 -6.544 -1.567 1.00 90.44 97 ILE A C 1
ATOM 771 O O . ILE A 1 97 ? -2.794 -7.446 -1.771 1.00 90.44 97 ILE A O 1
ATOM 775 N N . LEU A 1 98 ? -2.021 -5.369 -2.185 1.00 87.62 98 LEU A N 1
ATOM 776 C CA . LEU A 1 98 ? -2.901 -5.098 -3.308 1.00 87.62 98 LEU A CA 1
ATOM 777 C C . LEU A 1 98 ? -2.087 -5.247 -4.592 1.00 87.62 98 LEU A C 1
ATOM 779 O O . LEU A 1 98 ? -1.216 -4.431 -4.900 1.00 87.62 98 LEU A O 1
ATOM 783 N N . ASP A 1 99 ? -2.357 -6.320 -5.325 1.00 80.06 99 ASP A N 1
ATOM 784 C CA . ASP A 1 99 ? -1.758 -6.566 -6.631 1.00 80.06 99 ASP A CA 1
ATOM 785 C C . ASP A 1 99 ? -2.697 -6.039 -7.720 1.00 80.06 99 ASP A C 1
ATOM 787 O O . ASP A 1 99 ? -3.723 -6.655 -8.006 1.00 80.06 99 ASP A O 1
ATOM 791 N N . LEU A 1 100 ? -2.398 -4.854 -8.261 1.00 73.50 100 LEU A N 1
ATOM 792 C CA . LEU A 1 100 ? -3.148 -4.280 -9.373 1.00 73.50 100 LEU A CA 1
ATOM 793 C C . LEU A 1 100 ? -2.449 -4.672 -10.680 1.00 73.50 100 LEU A C 1
ATOM 795 O O . LEU A 1 100 ? -1.423 -4.072 -11.020 1.00 73.50 100 LEU A O 1
ATOM 799 N N . PRO A 1 101 ? -2.976 -5.648 -11.442 1.00 63.81 101 PRO A N 1
ATOM 800 C CA . PRO A 1 101 ? -2.455 -5.923 -12.768 1.00 63.81 101 PRO A CA 1
ATOM 801 C C . PRO A 1 101 ? -2.675 -4.690 -13.648 1.00 63.81 101 PRO A C 1
ATOM 803 O O . PRO A 1 101 ? -3.803 -4.243 -13.866 1.00 63.81 101 PRO A O 1
ATOM 806 N N . ARG A 1 102 ? -1.584 -4.132 -14.170 1.00 58.38 102 ARG A N 1
ATOM 807 C CA . ARG A 1 102 ? -1.610 -3.043 -15.150 1.00 58.38 102 ARG A CA 1
ATOM 808 C C . ARG A 1 102 ? -1.995 -3.608 -16.516 1.00 58.38 102 ARG A C 1
ATOM 810 O O . ARG A 1 102 ? -1.145 -3.815 -17.370 1.00 58.38 102 ARG A O 1
ATOM 817 N N . LEU A 1 103 ? -3.286 -3.874 -16.719 1.00 55.22 103 LEU A N 1
ATOM 818 C CA . LEU A 1 103 ? -3.826 -4.269 -18.030 1.00 55.22 103 LEU A CA 1
ATOM 819 C C . LEU A 1 103 ? -3.752 -3.124 -19.062 1.00 55.22 103 LEU A C 1
ATOM 821 O O . LEU A 1 103 ? -3.913 -3.357 -20.254 1.00 55.22 103 LEU A O 1
ATOM 825 N N . ASP A 1 104 ? -3.505 -1.891 -18.603 1.00 52.84 104 ASP A N 1
ATOM 826 C CA . ASP A 1 104 ? -3.291 -0.686 -19.413 1.00 52.84 104 ASP A CA 1
ATOM 827 C C . ASP A 1 104 ? -1.870 -0.584 -19.991 1.00 52.84 104 ASP A C 1
ATOM 829 O O . ASP A 1 104 ? -1.615 0.225 -20.882 1.00 52.84 104 ASP A O 1
ATOM 833 N N . VAL A 1 105 ? -0.934 -1.385 -19.481 1.00 48.06 105 VAL A N 1
ATOM 834 C CA . VAL A 1 105 ? 0.418 -1.507 -20.020 1.00 48.06 105 VAL A CA 1
ATOM 835 C C . VAL A 1 105 ? 0.452 -2.847 -20.727 1.00 48.06 105 VAL A C 1
ATOM 837 O O . VAL A 1 105 ? 0.712 -3.877 -20.113 1.00 48.06 105 VAL A O 1
ATOM 840 N N . CYS A 1 106 ? 0.146 -2.835 -22.026 1.00 45.97 106 CYS A N 1
ATOM 841 C CA . CYS A 1 106 ? 0.462 -3.976 -22.874 1.00 45.97 106 CYS A CA 1
ATOM 842 C C . CYS A 1 106 ? 1.958 -4.248 -22.659 1.00 45.97 106 CYS A C 1
ATOM 844 O O . CYS A 1 106 ? 2.738 -3.307 -22.852 1.00 45.97 106 CYS A O 1
ATOM 846 N N . PRO A 1 107 ? 2.379 -5.440 -22.196 1.00 51.88 107 PRO A N 1
ATOM 847 C CA . PRO A 1 107 ? 3.786 -5.779 -22.261 1.00 51.88 107 PRO A CA 1
ATOM 848 C C . PRO A 1 107 ? 4.139 -5.655 -23.740 1.00 51.88 107 PRO A C 1
ATOM 850 O O . PRO A 1 107 ? 3.639 -6.425 -24.559 1.00 51.88 107 PRO A O 1
ATOM 853 N N . SER A 1 108 ? 4.885 -4.611 -24.108 1.00 49.69 108 SER A N 1
ATOM 854 C CA . SER A 1 108 ? 5.545 -4.619 -25.402 1.00 49.69 108 SER A CA 1
ATOM 855 C C . SER A 1 108 ? 6.333 -5.914 -25.421 1.00 49.69 108 SER A C 1
ATOM 857 O O . SER A 1 108 ? 7.048 -6.192 -24.459 1.00 49.69 108 SER A O 1
ATOM 859 N N . GLU A 1 109 ? 6.069 -6.727 -26.435 1.00 41.47 109 GLU A N 1
ATOM 860 C CA . GLU A 1 109 ? 6.735 -7.996 -26.676 1.00 41.47 109 GLU A CA 1
ATOM 861 C C . GLU A 1 109 ? 8.253 -7.775 -26.608 1.00 41.47 109 GLU A C 1
ATOM 863 O O . GLU A 1 109 ? 8.841 -7.271 -27.559 1.00 41.47 109 GLU A O 1
ATOM 868 N N . ASP A 1 110 ? 8.851 -8.108 -25.466 1.00 42.72 110 ASP A N 1
ATOM 869 C CA . ASP A 1 110 ? 10.287 -8.306 -25.269 1.00 42.72 110 ASP A CA 1
ATOM 870 C C . ASP A 1 110 ? 10.483 -9.722 -24.712 1.00 42.72 110 ASP A C 1
ATOM 872 O O . ASP A 1 110 ? 9.839 -10.057 -23.684 1.00 42.72 110 ASP A O 1
#

Mean predicted aligned error: 6.32 Å

pLDDT: mean 81.68, std 13.98, range [41.47, 97.69]